Protein AF-A0A1G0WSA7-F1 (afdb_monomer_lite)

Structure (mmCIF, N/CA/C/O backbone):
data_AF-A0A1G0WSA7-F1
#
_entry.id   AF-A0A1G0WSA7-F1
#
loop_
_atom_site.group_PDB
_atom_site.id
_atom_site.type_symbol
_atom_site.label_atom_id
_atom_site.label_alt_id
_atom_site.label_comp_id
_atom_site.label_asym_id
_atom_site.label_entity_id
_atom_site.label_seq_id
_atom_site.pdbx_PDB_ins_code
_atom_site.Cartn_x
_atom_site.Cartn_y
_atom_site.Cartn_z
_atom_site.occupancy
_atom_site.B_iso_or_equiv
_atom_site.auth_seq_id
_atom_site.auth_comp_id
_atom_site.auth_asym_id
_atom_site.auth_atom_id
_atom_site.pdbx_PDB_model_num
ATOM 1 N N . MET A 1 1 ? 7.314 2.078 -15.693 1.00 56.00 1 MET A N 1
ATOM 2 C CA . MET A 1 1 ? 6.897 2.288 -14.286 1.00 56.00 1 MET A CA 1
ATOM 3 C C . MET A 1 1 ? 8.053 2.230 -13.290 1.00 56.00 1 MET A C 1
ATOM 5 O O . MET A 1 1 ? 8.166 3.134 -12.474 1.00 56.00 1 MET A O 1
ATOM 9 N N . THR A 1 2 ? 8.956 1.250 -13.371 1.00 63.16 2 THR A N 1
ATOM 10 C CA . THR A 1 2 ? 10.038 1.023 -12.385 1.00 63.16 2 THR A CA 1
ATOM 11 C C . THR A 1 2 ? 10.925 2.249 -12.120 1.00 63.16 2 THR A C 1
ATOM 13 O O . THR A 1 2 ? 11.218 2.570 -10.973 1.00 63.16 2 THR A O 1
ATOM 16 N N . LYS A 1 3 ? 11.268 3.026 -13.160 1.00 71.75 3 LYS A N 1
ATOM 17 C CA . LYS A 1 3 ? 12.038 4.280 -13.011 1.00 71.75 3 LYS A CA 1
ATOM 18 C C . LYS A 1 3 ? 11.320 5.344 -12.168 1.00 71.75 3 LYS A C 1
ATOM 20 O O . LYS A 1 3 ? 11.974 6.092 -11.448 1.00 71.75 3 LYS A O 1
ATOM 25 N N . GLN A 1 4 ? 9.991 5.430 -12.257 1.00 73.62 4 GLN A N 1
ATOM 26 C CA . GLN A 1 4 ? 9.212 6.384 -11.462 1.00 73.62 4 GLN A CA 1
ATOM 27 C C . GLN A 1 4 ? 9.167 5.943 -9.998 1.00 73.62 4 GLN A C 1
ATOM 29 O O . GLN A 1 4 ? 9.459 6.752 -9.123 1.00 73.62 4 GLN A O 1
ATOM 34 N N . ILE A 1 5 ? 8.903 4.657 -9.745 1.00 76.44 5 ILE A N 1
ATOM 35 C CA . ILE A 1 5 ? 8.913 4.058 -8.400 1.00 76.44 5 ILE A CA 1
ATOM 36 C C . ILE A 1 5 ? 10.255 4.316 -7.708 1.00 76.44 5 ILE A C 1
ATOM 38 O O . ILE A 1 5 ? 10.290 4.902 -6.628 1.00 76.44 5 ILE A O 1
ATOM 42 N N . SER A 1 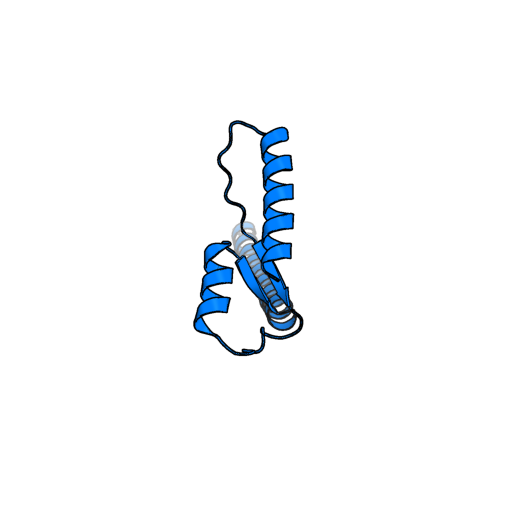6 ? 11.362 3.985 -8.377 1.00 77.19 6 SER A N 1
ATOM 43 C CA . SER A 1 6 ? 12.715 4.194 -7.854 1.00 77.19 6 SER A CA 1
ATOM 44 C C . SER A 1 6 ? 13.011 5.672 -7.560 1.00 77.19 6 SER A C 1
ATOM 46 O O . SER A 1 6 ? 13.583 6.001 -6.517 1.00 77.19 6 SER A O 1
ATOM 48 N N . LYS A 1 7 ? 12.550 6.597 -8.418 1.00 82.75 7 LYS A N 1
ATOM 49 C CA . LYS A 1 7 ? 12.702 8.046 -8.204 1.00 82.75 7 LYS A CA 1
ATOM 50 C C . LYS A 1 7 ? 11.956 8.520 -6.955 1.00 82.75 7 LYS A C 1
ATOM 52 O O . LYS A 1 7 ? 12.547 9.227 -6.139 1.00 82.75 7 LYS A O 1
ATOM 57 N N . TYR A 1 8 ? 10.688 8.139 -6.795 1.00 81.50 8 TYR A N 1
ATOM 58 C CA . TYR A 1 8 ? 9.888 8.536 -5.632 1.00 81.50 8 TYR A CA 1
ATOM 59 C C . TYR A 1 8 ? 10.406 7.903 -4.342 1.00 81.50 8 TYR A C 1
ATOM 61 O O . TYR A 1 8 ? 10.563 8.604 -3.344 1.00 81.50 8 TYR A O 1
ATOM 69 N N . ARG A 1 9 ? 10.771 6.617 -4.380 1.00 82.25 9 ARG A N 1
ATOM 70 C CA . ARG A 1 9 ? 11.392 5.911 -3.255 1.00 82.25 9 ARG A CA 1
ATOM 71 C C . ARG A 1 9 ? 12.686 6.591 -2.816 1.00 82.25 9 ARG A C 1
ATOM 73 O O . ARG A 1 9 ? 12.860 6.872 -1.636 1.00 82.25 9 ARG A O 1
ATOM 80 N N . SER A 1 10 ? 13.555 6.934 -3.766 1.00 84.12 10 SER A N 1
ATOM 81 C CA . SER A 1 10 ? 14.823 7.619 -3.485 1.00 84.12 10 SER A CA 1
ATOM 82 C C . SER A 1 10 ? 14.622 9.033 -2.933 1.00 84.12 10 SER A C 1
ATOM 84 O O . SER A 1 10 ? 15.364 9.467 -2.054 1.00 84.12 10 SER A O 1
ATOM 86 N N . ALA A 1 11 ? 13.633 9.776 -3.439 1.00 84.31 11 ALA A N 1
ATOM 87 C CA . ALA A 1 11 ? 13.310 11.107 -2.929 1.00 84.31 11 ALA A CA 1
ATOM 88 C C . ALA A 1 11 ? 12.781 11.043 -1.487 1.00 84.31 11 ALA A C 1
ATOM 90 O O . ALA A 1 11 ? 13.205 11.830 -0.637 1.00 84.31 11 ALA A O 1
ATOM 91 N N . LEU A 1 12 ? 11.907 10.075 -1.205 1.00 83.81 12 LEU A N 1
ATOM 92 C CA . LEU A 1 12 ? 11.357 9.845 0.125 1.00 83.81 12 LEU A CA 1
ATOM 93 C C . LEU A 1 12 ? 12.442 9.394 1.1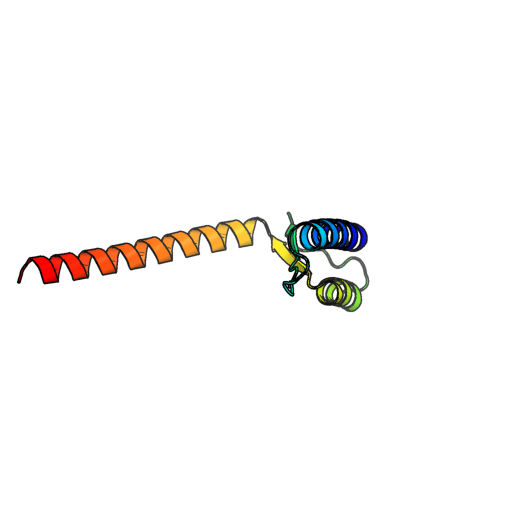11 1.00 83.81 12 LEU A C 1
ATOM 95 O O . LEU A 1 12 ? 12.533 9.949 2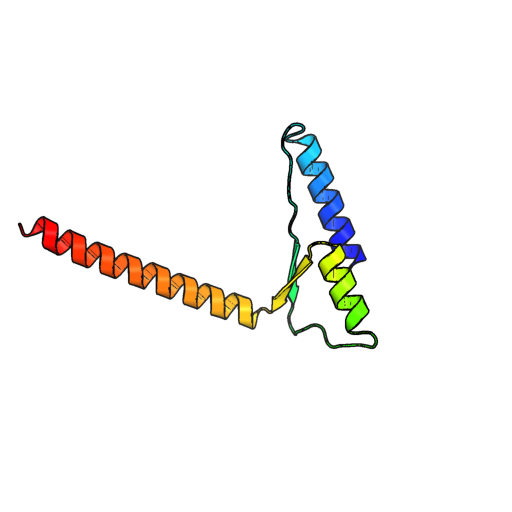.202 1.00 83.81 12 LEU A O 1
ATOM 99 N N . ASP A 1 13 ? 13.309 8.460 0.712 1.00 85.19 13 ASP A N 1
ATOM 100 C CA . ASP A 1 13 ? 14.450 8.011 1.516 1.00 85.19 13 ASP A CA 1
ATOM 101 C C . ASP A 1 13 ? 15.373 9.176 1.899 1.00 85.19 13 ASP A C 1
ATOM 103 O O . ASP A 1 13 ? 15.723 9.331 3.069 1.00 85.19 13 ASP A O 1
ATOM 107 N N . LYS A 1 14 ? 15.698 10.062 0.947 1.00 85.69 14 LYS A N 1
ATOM 108 C CA . LYS A 1 14 ? 16.490 11.272 1.223 1.00 85.69 14 LYS A CA 1
ATOM 109 C C . LYS A 1 14 ? 15.808 12.181 2.244 1.00 85.69 14 LYS A C 1
ATOM 111 O O . LYS A 1 14 ? 16.446 12.578 3.214 1.00 85.69 14 LYS A O 1
ATOM 116 N N . CYS A 1 15 ? 14.519 12.469 2.060 1.00 83.81 15 CYS A N 1
ATOM 117 C CA . CYS A 1 15 ? 13.751 13.312 2.980 1.00 83.81 15 CYS A CA 1
ATOM 118 C C . CYS A 1 15 ? 13.721 12.724 4.400 1.00 83.81 15 CYS A C 1
ATOM 120 O O . CYS A 1 15 ? 13.974 13.411 5.391 1.00 83.81 15 CYS A O 1
ATOM 122 N N . LEU A 1 16 ? 13.475 11.419 4.496 1.00 82.12 16 LEU A N 1
ATOM 123 C CA . LEU A 1 16 ? 13.414 10.702 5.759 1.00 82.12 16 LEU A CA 1
ATOM 124 C C . LEU A 1 16 ? 14.782 10.654 6.454 1.00 82.12 16 LEU A C 1
ATOM 126 O O . LEU A 1 16 ? 14.857 10.888 7.661 1.00 82.12 16 LEU A O 1
ATOM 130 N N . LYS A 1 17 ? 15.874 10.428 5.718 1.00 84.31 17 LYS A N 1
ATOM 131 C CA . LYS A 1 17 ? 17.240 10.485 6.265 1.00 84.31 17 LYS A CA 1
ATOM 132 C C . LYS A 1 17 ? 17.579 11.858 6.835 1.00 84.31 17 LYS A C 1
ATOM 134 O O . LYS A 1 17 ? 18.177 11.921 7.904 1.00 84.31 17 LYS A O 1
ATOM 139 N N . THR A 1 18 ? 17.156 12.934 6.173 1.00 84.31 18 THR A N 1
ATOM 140 C CA . THR A 1 18 ? 17.343 14.298 6.683 1.00 84.31 18 THR A CA 1
ATOM 141 C C . THR A 1 18 ? 16.550 14.546 7.966 1.00 84.31 18 THR A C 1
ATOM 143 O O . THR A 1 18 ? 17.090 15.123 8.903 1.00 84.31 18 THR A O 1
ATOM 146 N N . GLN A 1 19 ? 15.290 14.107 8.039 1.00 80.94 19 GLN A N 1
ATOM 147 C CA . GLN A 1 19 ? 14.434 14.413 9.192 1.00 80.94 19 GLN A CA 1
ATOM 148 C C . GLN A 1 19 ? 14.646 13.489 10.397 1.00 80.94 19 GLN A C 1
ATOM 150 O O . GLN A 1 19 ? 14.478 13.923 11.533 1.00 80.94 19 GLN A O 1
ATOM 155 N N . PHE A 1 20 ? 15.006 12.218 10.186 1.00 81.12 20 PHE A N 1
ATOM 156 C CA . PHE A 1 20 ? 15.307 11.312 11.300 1.00 81.12 20 PHE A CA 1
ATOM 157 C C . PHE A 1 20 ? 16.459 10.352 10.942 1.00 81.12 20 PHE A C 1
ATOM 159 O O . PHE A 1 20 ? 16.223 9.299 10.342 1.00 81.12 20 PHE A O 1
ATOM 166 N N . PRO A 1 21 ? 17.709 10.695 11.285 1.00 74.31 21 PRO A N 1
ATOM 167 C CA . PRO A 1 21 ? 18.893 9.964 10.827 1.00 74.31 21 PRO A CA 1
ATOM 168 C C . PRO A 1 21 ? 19.123 8.617 11.534 1.00 74.31 21 PRO A C 1
ATOM 170 O O . PRO A 1 21 ? 19.783 7.744 10.984 1.00 74.31 21 PRO A O 1
ATOM 173 N N . THR A 1 22 ? 18.565 8.414 12.728 1.00 75.25 22 THR A N 1
ATOM 174 C CA . THR A 1 22 ? 18.847 7.254 13.598 1.00 75.25 22 THR A CA 1
ATOM 175 C C . THR A 1 22 ? 17.822 6.119 13.527 1.00 75.25 22 THR A C 1
ATOM 177 O O . THR A 1 22 ? 18.003 5.101 14.189 1.00 75.25 22 THR A O 1
ATOM 180 N N . LYS A 1 23 ? 16.745 6.250 12.740 1.00 76.94 23 LYS A N 1
ATOM 181 C CA . LYS A 1 23 ? 15.711 5.205 12.615 1.00 76.94 23 LYS A CA 1
ATOM 182 C C . LYS A 1 23 ? 15.861 4.418 11.312 1.00 76.94 23 LYS A C 1
ATOM 184 O O . LYS A 1 23 ? 15.874 5.016 10.235 1.00 76.94 23 LYS A O 1
ATOM 189 N N . SER A 1 24 ? 15.899 3.085 11.406 1.00 70.25 24 SER A N 1
ATOM 190 C CA . SER A 1 24 ? 15.759 2.201 10.241 1.00 70.25 24 SER A CA 1
ATOM 191 C C . SER A 1 24 ? 14.357 2.338 9.660 1.00 70.25 24 SER A C 1
ATOM 193 O O . SER A 1 24 ? 13.383 2.387 10.415 1.00 70.25 24 SER A O 1
ATOM 195 N N . ARG A 1 25 ? 14.236 2.382 8.332 1.00 69.69 25 ARG A N 1
ATOM 196 C CA . ARG A 1 25 ? 12.939 2.537 7.669 1.00 69.69 25 ARG A CA 1
ATOM 197 C C . ARG A 1 25 ? 12.763 1.537 6.548 1.00 69.69 25 ARG A C 1
ATOM 199 O O . ARG A 1 25 ? 13.605 1.451 5.659 1.00 69.69 25 ARG A O 1
ATOM 206 N N . SER A 1 26 ? 11.636 0.843 6.581 1.00 76.38 26 SER A N 1
ATOM 207 C CA . SER A 1 26 ? 11.073 0.162 5.427 1.00 76.38 26 SER A CA 1
ATOM 208 C C . SER A 1 26 ? 10.236 1.171 4.642 1.00 76.38 26 SER A C 1
ATOM 210 O O . SER A 1 26 ? 9.362 1.834 5.198 1.00 76.38 26 SER A O 1
ATOM 212 N N . ILE A 1 27 ? 10.544 1.332 3.357 1.00 75.38 27 ILE A N 1
ATOM 213 C CA . ILE A 1 27 ? 9.699 2.081 2.426 1.00 75.38 27 ILE A CA 1
ATOM 214 C C . ILE A 1 27 ? 9.007 1.046 1.554 1.00 75.38 27 ILE A C 1
ATOM 216 O O . ILE A 1 27 ? 9.663 0.419 0.723 1.00 75.38 27 ILE A O 1
ATOM 220 N N . ASP A 1 28 ? 7.702 0.904 1.751 1.00 75.00 28 ASP A N 1
ATOM 221 C CA . ASP A 1 28 ? 6.838 0.112 0.887 1.00 75.00 28 ASP A CA 1
ATOM 222 C C . ASP A 1 28 ? 6.182 1.032 -0.139 1.00 75.00 28 ASP A C 1
ATOM 224 O O . ASP A 1 28 ? 5.712 2.125 0.192 1.00 75.00 28 ASP A O 1
ATOM 228 N N . VAL A 1 29 ? 6.157 0.602 -1.398 1.00 77.06 29 VAL A N 1
ATOM 229 C CA . VAL A 1 29 ? 5.516 1.360 -2.475 1.00 77.06 29 VAL A CA 1
ATOM 230 C C . VAL A 1 29 ? 4.276 0.605 -2.930 1.00 77.06 29 VAL A C 1
ATOM 232 O O . VAL A 1 29 ? 4.350 -0.567 -3.283 1.00 77.06 29 VAL A O 1
ATOM 235 N N . ILE A 1 30 ? 3.125 1.275 -2.941 1.00 79.88 30 ILE A N 1
ATOM 236 C CA . ILE A 1 30 ? 1.877 0.713 -3.466 1.00 79.88 30 ILE A CA 1
ATOM 237 C C . ILE A 1 30 ? 1.464 1.535 -4.684 1.00 79.88 30 ILE A C 1
ATOM 239 O O . ILE A 1 30 ? 1.211 2.734 -4.585 1.00 79.88 30 ILE A O 1
ATOM 243 N N . CYS A 1 31 ? 1.428 0.897 -5.849 1.00 78.25 31 CYS A N 1
ATOM 244 C CA . CYS A 1 31 ? 0.984 1.502 -7.097 1.00 78.25 31 CYS A CA 1
ATOM 245 C C . CYS A 1 31 ? -0.515 1.262 -7.288 1.00 78.25 31 CYS A C 1
ATOM 247 O O . CYS A 1 31 ? -0.955 0.116 -7.339 1.00 78.25 31 CYS A O 1
ATOM 249 N N . ILE A 1 32 ? -1.289 2.337 -7.429 1.00 80.62 32 ILE A N 1
ATOM 250 C CA . ILE A 1 32 ? -2.724 2.252 -7.718 1.00 80.62 32 ILE A CA 1
ATOM 251 C C . ILE A 1 32 ? -2.918 2.335 -9.232 1.00 80.62 32 ILE A C 1
ATOM 253 O O . ILE A 1 32 ? -2.427 3.273 -9.863 1.00 80.62 32 ILE A O 1
ATOM 257 N N . LEU A 1 33 ? -3.599 1.348 -9.814 1.00 81.19 33 LEU A N 1
ATOM 258 C CA . LEU A 1 33 ? -3.764 1.205 -11.263 1.00 81.19 33 LEU A CA 1
ATOM 259 C C . LEU A 1 33 ? -5.245 1.162 -11.679 1.00 81.19 33 LEU A C 1
ATOM 261 O O . LEU A 1 33 ? -6.085 0.619 -10.968 1.00 81.19 33 LEU A O 1
ATOM 265 N N . GLY A 1 34 ? -5.552 1.716 -12.859 1.00 74.38 34 GLY A N 1
ATOM 266 C CA . GLY A 1 34 ? -6.880 1.656 -13.502 1.00 74.38 34 GLY A CA 1
ATOM 267 C C . GLY A 1 34 ? -7.282 0.253 -13.939 1.00 74.38 34 GLY A C 1
ATOM 268 O O . GLY A 1 34 ? -8.430 -0.146 -13.813 1.00 74.38 34 GLY A O 1
ATOM 269 N N . THR A 1 35 ? -6.310 -0.503 -14.421 1.00 71.38 35 THR A N 1
ATOM 270 C CA . THR A 1 35 ? -6.462 -1.878 -14.879 1.00 71.38 35 THR A CA 1
ATOM 271 C C . THR A 1 35 ? -5.256 -2.676 -14.400 1.00 71.38 35 THR A C 1
ATOM 273 O O . THR A 1 35 ? -4.192 -2.088 -14.157 1.00 71.38 35 THR A O 1
ATOM 276 N N . PRO A 1 36 ? -5.390 -4.003 -14.220 1.00 67.88 36 PRO A N 1
ATOM 277 C CA . PRO A 1 36 ? -4.232 -4.834 -13.940 1.00 67.88 36 PRO A CA 1
ATOM 278 C C . PRO A 1 36 ? -3.194 -4.626 -15.052 1.00 67.88 36 PRO A C 1
ATOM 280 O O . PRO A 1 36 ? -3.578 -4.443 -16.213 1.00 67.88 36 PRO A O 1
ATOM 283 N N . PRO A 1 37 ? -1.893 -4.606 -14.717 1.00 66.00 37 PRO A N 1
ATOM 284 C CA . PRO A 1 37 ? -0.859 -4.432 -15.723 1.00 66.00 37 PRO A CA 1
ATOM 285 C C . PRO A 1 37 ? -1.006 -5.554 -16.755 1.00 66.00 37 PRO A C 1
ATOM 287 O O . PRO A 1 37 ? -0.833 -6.725 -16.423 1.00 66.00 37 PRO A O 1
ATOM 290 N N . MET A 1 38 ? -1.389 -5.207 -17.989 1.00 58.34 38 MET A N 1
ATOM 291 C CA . MET A 1 38 ? -1.482 -6.194 -19.061 1.00 58.34 38 MET A CA 1
ATOM 292 C C . MET A 1 38 ? -0.082 -6.762 -19.316 1.00 58.34 38 MET A C 1
ATOM 294 O O . MET A 1 38 ? 0.877 -5.981 -19.355 1.00 58.34 38 MET A O 1
ATOM 298 N N . PRO A 1 39 ? 0.056 -8.087 -19.488 1.00 55.25 39 PRO A N 1
ATOM 299 C CA . PRO A 1 39 ? 1.330 -8.712 -19.800 1.00 55.25 39 PRO A CA 1
ATOM 300 C C . PRO A 1 39 ? 1.711 -8.349 -21.237 1.00 55.25 39 PRO A C 1
ATOM 302 O O . PRO A 1 39 ? 1.445 -9.078 -22.185 1.00 55.25 39 PRO A O 1
ATOM 305 N N . ILE A 1 40 ? 2.307 -7.175 -21.413 1.00 56.78 40 ILE A N 1
ATOM 306 C CA . ILE A 1 40 ? 3.078 -6.865 -22.609 1.00 56.78 40 ILE A CA 1
ATOM 307 C C . ILE A 1 40 ? 4.402 -7.596 -22.395 1.00 56.78 40 ILE A C 1
ATOM 309 O O . ILE A 1 40 ? 5.175 -7.161 -21.548 1.00 56.78 40 ILE A O 1
ATOM 313 N N . GLU A 1 41 ? 4.546 -8.744 -23.066 1.00 51.31 41 GLU A N 1
ATOM 314 C CA . GLU A 1 41 ? 5.769 -9.533 -23.309 1.00 51.31 41 GLU A CA 1
ATOM 315 C C . GLU A 1 41 ? 6.815 -9.516 -22.160 1.00 51.31 41 GLU A C 1
ATOM 317 O O . GLU A 1 41 ? 7.489 -8.517 -21.942 1.00 51.31 41 GLU A O 1
ATOM 322 N N . ASP A 1 42 ? 6.989 -10.650 -21.461 1.00 55.78 42 ASP A N 1
ATOM 323 C CA . ASP A 1 42 ? 7.823 -10.890 -20.250 1.00 55.78 42 ASP A CA 1
ATOM 324 C C . ASP A 1 42 ? 7.142 -10.685 -18.875 1.00 55.78 42 ASP A C 1
ATOM 326 O O . ASP A 1 42 ? 7.567 -9.909 -18.010 1.00 55.78 42 ASP A O 1
ATOM 330 N N . GLU A 1 43 ? 6.116 -11.501 -18.620 1.00 56.34 43 GLU A N 1
ATOM 331 C CA . GLU A 1 43 ? 5.442 -11.676 -17.322 1.00 56.34 43 GLU A CA 1
ATOM 332 C C . GLU A 1 43 ? 6.387 -11.955 -16.122 1.00 56.34 43 GLU A C 1
ATOM 334 O O . GLU A 1 43 ? 6.225 -11.299 -15.086 1.00 56.34 43 GLU A O 1
ATOM 339 N N . PRO A 1 44 ? 7.419 -12.825 -16.211 1.00 59.59 44 PRO A N 1
ATOM 340 C CA . PRO A 1 44 ? 8.264 -13.134 -15.052 1.00 59.59 44 PRO A CA 1
ATOM 341 C C . PRO A 1 44 ? 9.100 -11.929 -14.611 1.00 59.59 44 PRO A C 1
ATOM 343 O O . PRO A 1 44 ? 9.244 -11.654 -13.420 1.00 59.59 44 PRO A O 1
ATOM 346 N N . ARG A 1 45 ? 9.596 -11.161 -15.587 1.00 58.62 45 ARG A N 1
ATOM 347 C CA . ARG A 1 45 ? 10.550 -10.069 -15.381 1.00 58.62 45 ARG A CA 1
ATOM 348 C C . ARG A 1 45 ? 9.884 -8.836 -14.785 1.00 58.62 45 ARG A C 1
ATOM 350 O O . ARG A 1 45 ? 10.457 -8.187 -13.918 1.00 58.62 45 ARG A O 1
ATOM 357 N N . ASN A 1 46 ? 8.658 -8.524 -15.201 1.00 58.53 46 ASN A N 1
ATOM 358 C CA . ASN A 1 46 ? 7.910 -7.385 -14.663 1.00 58.53 46 ASN A CA 1
ATOM 359 C C . ASN A 1 46 ? 7.461 -7.615 -13.212 1.00 58.53 46 ASN A C 1
ATOM 361 O O . ASN A 1 46 ? 7.539 -6.698 -12.391 1.00 58.53 46 ASN A O 1
ATOM 365 N N . ILE A 1 47 ? 7.055 -8.842 -12.872 1.00 60.12 47 ILE A N 1
ATOM 366 C CA . ILE A 1 47 ? 6.711 -9.222 -11.495 1.00 60.12 47 ILE A CA 1
ATOM 367 C C . ILE A 1 47 ? 7.968 -9.247 -10.614 1.00 60.12 47 ILE A C 1
ATOM 369 O O . ILE A 1 47 ? 7.931 -8.738 -9.492 1.00 60.12 47 ILE A O 1
ATOM 373 N N . GLU A 1 48 ? 9.093 -9.765 -11.118 1.00 61.06 48 GLU A N 1
ATOM 374 C CA . GLU A 1 48 ? 10.386 -9.688 -10.426 1.00 61.06 48 GLU A CA 1
ATOM 375 C C . GLU A 1 48 ? 10.844 -8.250 -10.203 1.00 61.06 48 GLU A C 1
ATOM 377 O O . GLU A 1 48 ? 11.284 -7.932 -9.106 1.00 61.06 48 GLU A O 1
ATOM 382 N N . LEU A 1 49 ? 10.700 -7.358 -11.185 1.00 59.88 49 LEU A N 1
ATOM 383 C CA . LEU A 1 49 ? 11.089 -5.950 -11.055 1.00 59.88 49 LEU A CA 1
ATOM 384 C C . LEU A 1 49 ? 10.225 -5.191 -10.039 1.00 59.88 49 LEU A C 1
ATOM 386 O O . LEU A 1 49 ? 10.734 -4.327 -9.327 1.00 59.88 49 LEU A O 1
ATOM 390 N N . LEU A 1 50 ? 8.932 -5.514 -9.942 1.00 60.88 50 LEU A N 1
ATOM 391 C CA . LEU A 1 50 ? 8.050 -4.964 -8.908 1.00 60.88 50 LEU A CA 1
ATOM 392 C C . LEU A 1 50 ? 8.415 -5.505 -7.520 1.00 60.88 50 LEU A C 1
ATOM 394 O O . LEU A 1 50 ? 8.531 -4.729 -6.572 1.00 60.88 50 LEU A O 1
ATOM 398 N N . ARG A 1 51 ? 8.690 -6.812 -7.402 1.00 61.56 51 ARG A N 1
ATOM 399 C CA . ARG A 1 51 ? 9.173 -7.423 -6.152 1.00 61.56 51 ARG A CA 1
ATOM 400 C C . ARG A 1 51 ? 10.543 -6.886 -5.730 1.00 61.56 51 ARG A C 1
ATOM 402 O O . ARG A 1 51 ? 10.742 -6.632 -4.547 1.00 61.56 51 ARG A O 1
ATOM 409 N N . ALA A 1 52 ? 11.455 -6.668 -6.677 1.00 59.16 52 ALA A N 1
ATOM 410 C CA . ALA A 1 52 ? 12.800 -6.142 -6.441 1.00 59.16 52 ALA A CA 1
ATOM 411 C C . ALA A 1 52 ? 12.789 -4.708 -5.885 1.00 59.16 52 ALA A C 1
ATOM 413 O O . ALA A 1 52 ? 13.699 -4.319 -5.156 1.00 59.16 52 ALA A O 1
ATOM 414 N N . GLU A 1 53 ? 11.743 -3.932 -6.180 1.00 59.00 53 GLU A N 1
ATOM 415 C CA . GLU A 1 53 ? 11.549 -2.574 -5.658 1.00 59.00 53 GLU A CA 1
ATOM 416 C C . GLU A 1 53 ? 10.621 -2.511 -4.430 1.00 59.00 53 GLU A C 1
ATOM 418 O O . GLU A 1 53 ? 10.214 -1.418 -4.032 1.00 59.00 53 GLU A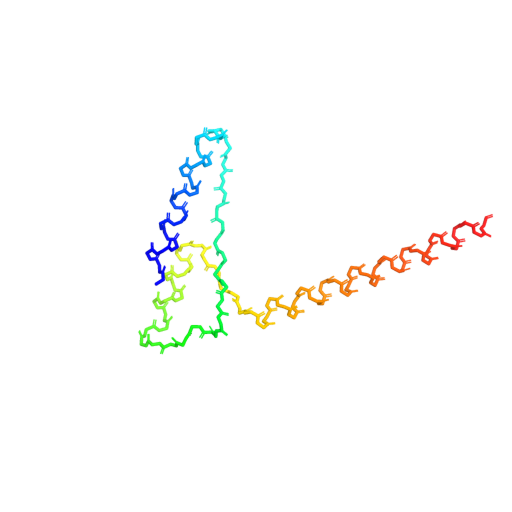 O 1
ATOM 423 N N . SER A 1 54 ? 10.272 -3.656 -3.821 1.00 59.12 54 SER A N 1
ATOM 424 C CA . SER A 1 54 ? 9.258 -3.754 -2.753 1.00 59.12 54 SER A CA 1
ATOM 425 C C . SER A 1 54 ? 7.933 -3.073 -3.125 1.00 59.12 54 SER A C 1
ATOM 427 O O . SER A 1 54 ? 7.239 -2.508 -2.276 1.00 59.12 54 SER A O 1
ATOM 429 N N . ALA A 1 55 ? 7.586 -3.096 -4.412 1.00 64.62 55 ALA A N 1
ATOM 430 C CA . ALA A 1 55 ? 6.409 -2.437 -4.939 1.00 64.62 55 ALA A CA 1
ATOM 431 C C . ALA A 1 55 ? 5.269 -3.444 -5.118 1.00 64.62 55 ALA A C 1
ATOM 433 O O . ALA A 1 55 ? 5.402 -4.450 -5.817 1.00 64.62 55 ALA A O 1
ATOM 434 N N . ARG A 1 56 ? 4.124 -3.164 -4.496 1.00 71.69 56 ARG A N 1
ATOM 435 C CA . ARG A 1 56 ? 2.861 -3.880 -4.726 1.00 71.69 56 ARG A CA 1
ATOM 436 C C . ARG A 1 56 ? 1.976 -3.040 -5.636 1.00 71.69 56 ARG A C 1
ATOM 438 O O . ARG A 1 56 ? 2.112 -1.819 -5.666 1.00 71.69 56 ARG A O 1
ATOM 445 N N . TYR A 1 57 ? 1.061 -3.670 -6.361 1.00 75.94 57 TYR A N 1
ATOM 446 C CA . TYR A 1 57 ? 0.016 -2.948 -7.080 1.00 75.94 57 TYR A CA 1
ATOM 447 C C . TYR A 1 57 ? -1.357 -3.321 -6.528 1.00 75.94 57 TYR A C 1
ATOM 449 O O . TYR A 1 57 ? -1.557 -4.431 -6.041 1.00 75.94 57 TYR A O 1
ATOM 457 N N . ILE A 1 58 ? -2.287 -2.380 -6.608 1.00 80.94 58 ILE A N 1
ATOM 458 C CA . ILE A 1 58 ? -3.706 -2.586 -6.333 1.00 80.94 58 ILE A CA 1
ATOM 459 C C . ILE A 1 58 ? -4.500 -1.845 -7.405 1.00 80.94 58 ILE A C 1
ATOM 461 O O . ILE A 1 58 ? -4.070 -0.794 -7.886 1.00 80.94 58 ILE A O 1
ATOM 465 N N . THR A 1 59 ? -5.631 -2.398 -7.829 1.00 84.69 59 THR A N 1
ATOM 466 C CA . THR A 1 59 ? -6.512 -1.684 -8.761 1.00 84.69 59 THR A CA 1
ATOM 467 C C . THR A 1 59 ? -7.452 -0.755 -8.000 1.00 84.69 59 THR A C 1
ATOM 469 O O . THR A 1 59 ? -7.702 -0.974 -6.813 1.00 84.69 59 THR A O 1
ATOM 472 N N . TYR A 1 60 ? -7.987 0.275 -8.660 1.00 81.56 60 TYR A N 1
ATOM 473 C CA . TYR A 1 60 ? -8.998 1.135 -8.034 1.00 81.56 60 TYR A CA 1
ATOM 474 C C . TYR A 1 60 ? -10.209 0.334 -7.547 1.00 81.56 60 TYR A C 1
ATOM 476 O O . TYR A 1 60 ? -10.642 0.533 -6.415 1.00 81.56 60 TYR A O 1
ATOM 484 N N . ASP A 1 61 ? -10.698 -0.610 -8.349 1.00 80.75 61 ASP A N 1
ATOM 485 C CA . ASP A 1 61 ? -11.863 -1.425 -7.995 1.00 80.75 61 ASP A CA 1
ATOM 486 C C . ASP A 1 61 ? -11.603 -2.278 -6.750 1.00 80.75 61 ASP A C 1
ATOM 488 O O . ASP A 1 61 ? -12.424 -2.311 -5.828 1.00 80.75 61 ASP A O 1
ATOM 492 N N . THR A 1 62 ? -10.431 -2.921 -6.685 1.00 84.06 62 THR A N 1
ATOM 493 C CA . THR A 1 62 ? -10.012 -3.696 -5.510 1.00 84.06 62 THR A CA 1
ATOM 494 C C . THR A 1 62 ? -9.890 -2.796 -4.284 1.00 84.06 62 THR A C 1
ATOM 496 O O . THR A 1 62 ? -10.468 -3.105 -3.247 1.00 84.06 62 THR A O 1
ATOM 499 N N . LEU A 1 63 ? -9.206 -1.653 -4.408 1.00 84.38 63 LEU A N 1
ATOM 500 C CA . LEU A 1 63 ? -9.000 -0.722 -3.299 1.00 84.38 63 LEU A CA 1
ATOM 501 C C . LEU A 1 63 ? -10.328 -0.205 -2.735 1.00 84.38 63 LEU A C 1
ATOM 503 O O . LEU A 1 63 ? -10.511 -0.179 -1.518 1.00 84.38 63 LEU A O 1
ATOM 507 N N . ILE A 1 64 ? -11.256 0.199 -3.605 1.00 83.38 64 ILE A N 1
ATOM 508 C CA . ILE A 1 64 ? -12.579 0.697 -3.207 1.00 83.38 64 ILE A CA 1
ATOM 509 C C . ILE A 1 64 ? -13.367 -0.413 -2.508 1.00 83.38 64 ILE A C 1
ATOM 511 O O . ILE A 1 64 ? -13.907 -0.192 -1.424 1.00 83.38 64 ILE A O 1
ATOM 515 N N . THR A 1 65 ? -13.394 -1.613 -3.088 1.00 86.88 65 THR A N 1
ATOM 516 C CA . THR A 1 65 ? -14.141 -2.753 -2.540 1.00 86.88 65 THR A CA 1
ATOM 517 C C . THR A 1 65 ? -13.605 -3.173 -1.173 1.00 86.88 65 THR A C 1
ATOM 519 O O . THR A 1 65 ? -14.374 -3.291 -0.217 1.00 86.88 65 THR A O 1
ATOM 522 N N . GLU A 1 66 ? -12.289 -3.350 -1.047 1.00 87.00 66 GLU A N 1
ATOM 523 C CA . GLU A 1 66 ? -11.645 -3.722 0.215 1.00 87.00 66 GLU A CA 1
ATOM 524 C C . GLU A 1 66 ? -11.818 -2.640 1.285 1.00 87.00 66 GLU A C 1
ATOM 526 O O . GLU A 1 66 ? -12.117 -2.963 2.435 1.00 87.00 66 GLU A O 1
ATOM 531 N N . SER A 1 67 ? -11.718 -1.358 0.915 1.00 81.75 67 SER A N 1
ATOM 532 C CA . SER A 1 67 ? -11.951 -0.252 1.852 1.00 81.75 67 SER A CA 1
ATOM 533 C C . SER A 1 67 ? -13.386 -0.261 2.374 1.00 81.75 67 SER A C 1
ATOM 535 O O . SER A 1 67 ? -13.600 -0.180 3.581 1.00 81.75 67 SER A O 1
ATOM 537 N N . ILE A 1 68 ? -14.377 -0.410 1.487 1.00 83.88 68 ILE A N 1
ATOM 538 C CA . ILE A 1 68 ? -15.793 -0.471 1.874 1.00 83.88 68 ILE A CA 1
ATOM 539 C C . ILE A 1 68 ? -16.048 -1.652 2.813 1.00 83.88 68 ILE A C 1
ATOM 541 O O . ILE A 1 68 ? -16.749 -1.494 3.812 1.00 83.88 68 ILE A O 1
ATOM 545 N N . ASN A 1 69 ? -15.484 -2.822 2.517 1.00 83.88 69 ASN A N 1
ATOM 546 C CA . ASN A 1 69 ? -15.640 -4.000 3.367 1.00 83.88 69 ASN A CA 1
ATOM 547 C C . ASN A 1 69 ? -14.977 -3.801 4.734 1.00 83.88 69 ASN A C 1
ATOM 549 O O . ASN A 1 69 ? -15.611 -4.057 5.751 1.00 83.88 69 ASN A O 1
ATOM 553 N N . SER A 1 70 ? -13.770 -3.235 4.776 1.00 79.69 70 SER A N 1
ATOM 554 C CA . SER A 1 70 ? -13.088 -2.896 6.030 1.00 79.69 70 SER A CA 1
ATOM 555 C C . SER A 1 70 ? -13.913 -1.928 6.891 1.00 79.69 70 SER A C 1
ATOM 557 O O . SER A 1 70 ? -14.056 -2.125 8.099 1.00 79.69 70 SER A O 1
ATOM 559 N N . TYR A 1 71 ? -14.546 -0.925 6.271 1.00 78.12 71 TYR A N 1
ATOM 560 C CA . TYR A 1 71 ? -15.462 -0.024 6.973 1.00 78.12 71 TYR A CA 1
ATOM 561 C C . TYR A 1 71 ? -16.713 -0.736 7.491 1.00 78.12 71 TYR A C 1
ATOM 563 O O . TYR A 1 71 ? -17.133 -0.477 8.619 1.00 78.12 71 TYR A O 1
ATOM 571 N N . LYS A 1 72 ? -17.308 -1.637 6.703 1.00 79.12 72 LYS A N 1
ATOM 572 C CA . LYS A 1 72 ? -18.459 -2.437 7.147 1.00 79.12 72 LYS A CA 1
ATOM 573 C C . LYS A 1 72 ? -18.099 -3.314 8.342 1.00 79.12 72 LYS A C 1
ATOM 575 O O . LYS A 1 72 ? -18.846 -3.322 9.315 1.00 79.12 72 LYS A O 1
ATOM 580 N N . ASP A 1 73 ? -16.953 -3.984 8.298 1.00 84.56 73 ASP A N 1
ATOM 581 C CA . ASP A 1 73 ? -16.478 -4.842 9.384 1.00 84.56 73 ASP A CA 1
ATOM 582 C C . ASP A 1 73 ? -16.199 -4.036 10.654 1.00 84.56 73 ASP A C 1
ATOM 584 O O . ASP A 1 73 ? -16.563 -4.452 11.755 1.00 84.56 73 ASP A O 1
ATOM 588 N N . TYR A 1 74 ? -15.586 -2.858 10.512 1.00 79.62 74 TYR A N 1
ATOM 589 C CA . TYR A 1 74 ? -15.365 -1.943 11.627 1.00 79.62 74 TYR A CA 1
ATOM 590 C C . TYR A 1 74 ? -16.688 -1.507 12.275 1.00 79.62 74 TYR A C 1
ATOM 592 O O . TYR A 1 74 ? -16.837 -1.604 13.493 1.00 79.62 74 TYR A O 1
ATOM 600 N N . LEU A 1 75 ? -17.667 -1.085 11.468 1.00 77.12 75 LEU A N 1
ATOM 601 C CA . LEU A 1 75 ? -18.987 -0.676 11.957 1.00 77.12 75 LEU A CA 1
ATOM 602 C C . LEU A 1 75 ? -19.758 -1.842 12.589 1.00 77.12 75 LEU A C 1
ATOM 604 O O . LEU A 1 75 ? -20.425 -1.651 13.605 1.00 77.12 75 LEU A O 1
ATOM 608 N N . GLY A 1 76 ? -19.642 -3.048 12.027 1.00 80.00 76 GLY A N 1
ATOM 609 C CA . GLY A 1 76 ? -20.215 -4.268 12.596 1.00 80.00 76 GLY A CA 1
ATOM 610 C C . GLY A 1 76 ? -19.665 -4.552 13.992 1.00 80.00 76 GLY A C 1
ATOM 611 O O . GLY A 1 76 ? -20.432 -4.666 14.945 1.00 80.00 76 GLY A O 1
ATOM 612 N N . LYS A 1 77 ? -18.336 -4.542 14.143 1.00 80.25 77 LYS A N 1
ATOM 613 C CA . LYS A 1 77 ? -17.671 -4.726 15.444 1.00 80.25 77 LYS A CA 1
ATOM 614 C C . LYS A 1 77 ? -18.040 -3.639 16.449 1.00 80.25 77 LYS A C 1
ATOM 616 O O . LYS A 1 77 ? -18.235 -3.925 17.625 1.00 80.25 77 LYS A O 1
ATOM 621 N N . GLN A 1 78 ? -18.159 -2.389 16.004 1.00 75.00 78 GLN A N 1
ATOM 622 C CA . GLN A 1 78 ? -18.564 -1.289 16.878 1.00 75.00 78 GLN A CA 1
ATOM 623 C C . GLN A 1 78 ? -20.003 -1.462 17.385 1.00 75.00 78 GLN A C 1
ATOM 625 O O . GLN A 1 78 ? -20.296 -1.141 18.537 1.00 75.00 78 GLN A O 1
ATOM 630 N N . LYS A 1 79 ? -20.895 -2.009 16.553 1.00 74.88 79 LYS A N 1
ATOM 631 C CA . LYS A 1 79 ? -22.268 -2.324 16.950 1.00 74.88 79 LYS A CA 1
ATOM 632 C C . LYS A 1 79 ? -22.316 -3.444 17.994 1.00 74.88 79 LYS A C 1
ATOM 634 O O . LYS A 1 79 ? -22.984 -3.273 19.007 1.00 74.88 79 LYS A O 1
ATOM 639 N N . GLU A 1 80 ? -21.563 -4.525 17.795 1.00 74.75 80 GLU A N 1
ATOM 640 C CA . GLU A 1 80 ? -21.452 -5.625 18.769 1.00 74.75 80 GLU A CA 1
ATOM 641 C C . GLU A 1 80 ? -20.906 -5.144 20.125 1.00 74.75 80 GLU A C 1
ATOM 643 O O . GLU A 1 80 ? -21.423 -5.514 21.179 1.00 74.75 80 GLU A O 1
ATOM 648 N N . ILE A 1 81 ? -19.900 -4.262 20.112 1.00 73.06 81 ILE A N 1
ATOM 649 C CA . ILE A 1 81 ? -19.350 -3.651 21.332 1.00 73.06 81 ILE A CA 1
ATOM 650 C C . ILE A 1 81 ? -20.411 -2.809 22.053 1.00 73.06 81 ILE A C 1
ATOM 652 O O . ILE A 1 81 ? -20.553 -2.918 23.270 1.00 73.06 81 ILE A O 1
ATOM 656 N N . ASN A 1 82 ? -21.178 -1.996 21.323 1.00 65.50 82 ASN A N 1
ATOM 657 C CA . ASN A 1 82 ? -22.248 -1.191 21.917 1.00 65.50 82 ASN A CA 1
ATOM 658 C C . ASN A 1 82 ? -23.363 -2.062 22.518 1.00 65.50 82 ASN A C 1
ATOM 660 O O . ASN A 1 82 ? -23.885 -1.735 23.583 1.00 65.50 82 ASN A O 1
ATOM 664 N N . GLU A 1 83 ? -23.712 -3.178 21.875 1.00 75.12 83 GLU A N 1
ATOM 665 C CA . GLU A 1 83 ? -24.688 -4.135 22.408 1.00 75.12 83 GLU A CA 1
ATOM 666 C C . GLU A 1 83 ? -24.190 -4.768 23.719 1.00 75.12 83 GLU A C 1
ATOM 668 O O . GLU A 1 83 ? -24.935 -4.797 24.700 1.00 75.12 83 GLU A O 1
ATOM 673 N N . LEU A 1 84 ? -22.917 -5.171 23.794 1.00 67.50 84 LEU A N 1
ATOM 674 C CA . LEU A 1 84 ? -22.302 -5.685 25.026 1.00 67.50 84 LEU A CA 1
ATOM 675 C C . LEU A 1 84 ? -22.293 -4.653 26.165 1.00 67.50 84 LEU A C 1
ATOM 677 O O . LEU A 1 84 ? -22.656 -4.989 27.293 1.00 67.50 84 LEU A O 1
ATOM 681 N N . ILE A 1 85 ? -21.923 -3.400 25.877 1.00 69.38 85 ILE A N 1
ATOM 682 C CA . ILE A 1 85 ? -21.944 -2.306 26.864 1.00 69.38 85 ILE A CA 1
ATOM 683 C C . ILE A 1 85 ? -23.368 -2.086 27.384 1.00 69.38 85 ILE A C 1
ATOM 685 O O . ILE A 1 85 ? -23.565 -1.985 28.591 1.00 69.38 85 ILE A O 1
ATOM 689 N N . SER A 1 86 ? -24.372 -2.109 26.504 1.00 75.62 86 SER A N 1
ATOM 690 C CA . SER A 1 86 ? -25.772 -1.911 26.903 1.00 75.62 86 SER A CA 1
ATOM 691 C C . SER A 1 86 ? -26.312 -3.002 27.839 1.00 75.62 86 SER A C 1
ATOM 693 O O . SER A 1 86 ? -27.217 -2.745 28.632 1.00 75.62 86 SER A O 1
ATOM 695 N N . ILE A 1 87 ? -25.769 -4.223 27.761 1.00 77.88 87 ILE A N 1
ATOM 696 C CA . ILE A 1 87 ? -26.097 -5.318 28.685 1.00 77.88 87 ILE A CA 1
ATOM 697 C C . ILE A 1 87 ? -25.414 -5.090 30.036 1.00 77.88 87 ILE A C 1
ATOM 699 O O . ILE A 1 87 ? -26.051 -5.284 31.066 1.00 77.88 87 ILE A O 1
ATOM 703 N N . ILE A 1 88 ? -24.150 -4.653 30.034 1.00 68.69 88 ILE A N 1
ATOM 704 C CA . ILE A 1 88 ? -23.398 -4.338 31.259 1.00 68.69 88 ILE A CA 1
ATOM 705 C C . ILE A 1 88 ? -24.056 -3.184 32.025 1.00 68.69 88 ILE A C 1
ATOM 707 O O . ILE A 1 88 ? -24.187 -3.271 33.236 1.00 68.69 88 ILE A O 1
ATOM 711 N N . GLU A 1 89 ? -24.522 -2.137 31.339 1.00 70.56 89 GLU A N 1
ATOM 712 C CA . GLU A 1 89 ? -25.210 -0.993 31.965 1.00 70.56 89 GLU A CA 1
ATOM 713 C C . GLU A 1 89 ? -26.593 -1.335 32.550 1.00 70.56 89 GLU A C 1
ATOM 715 O O . GLU A 1 89 ? -27.170 -0.536 33.287 1.00 70.56 89 GLU A O 1
ATOM 720 N N . ARG A 1 90 ? -27.156 -2.499 32.205 1.00 69.00 90 ARG A N 1
ATOM 721 C CA . ARG A 1 90 ? -28.458 -2.975 32.700 1.00 69.00 90 ARG A CA 1
ATOM 722 C C . ARG A 1 90 ? -28.359 -3.877 33.935 1.00 69.00 90 ARG A C 1
ATOM 724 O O . ARG A 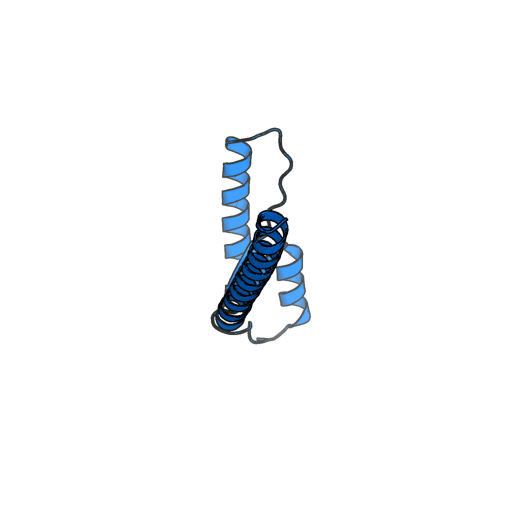1 90 ? -29.403 -4.328 34.411 1.00 69.00 90 ARG A O 1
ATOM 731 N N . ILE A 1 91 ? -27.149 -4.154 34.415 1.00 51.44 91 ILE A N 1
ATOM 732 C CA . ILE A 1 91 ? -26.857 -4.907 35.645 1.00 51.44 91 ILE A CA 1
ATOM 733 C C . ILE A 1 91 ? -26.439 -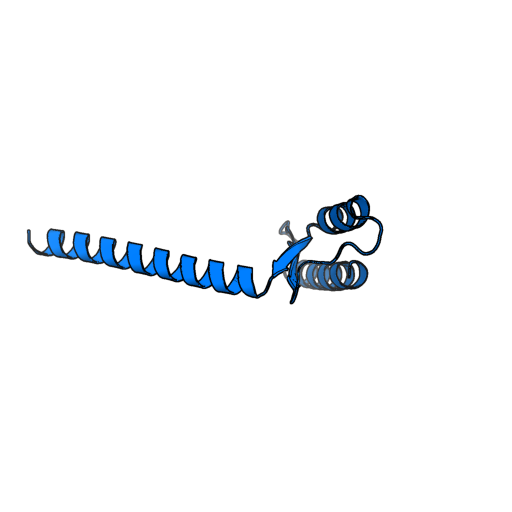3.914 36.728 1.00 51.44 91 ILE A C 1
ATOM 735 O O . ILE A 1 91 ? -26.940 -4.065 37.864 1.00 51.44 91 ILE A O 1
#

pLDDT: mean 73.49, std 9.71, range [51.31, 87.0]

Foldseek 3Di:
DLVVLVVVQVVVVVVCCVVPVPDDDDDAAEAEAQDDPPPPDDPPVVVVSCVVSNYHYDYPVRVVVVVVVVVVVVVVVVVVVVVVVVVVVVD

Secondary structure (DSSP, 8-state):
-HHHHHHHHHHHHHHHHHH-TTS-----EEEEESS-----S-HHHHHHHHHHTTEEEEEHHHHHHHHHHHHHHHHHHHHHHHHHHHHHTT-

Radius of gyration: 20.75 Å; chains: 1; bounding box: 47×28×59 Å

Sequence (91 aa):
MTKQISKYRSALDKCLKTQFPTKSRSIDVICILGTPPMPIEDEPRNIELLRAESARYITYDTLITESINSYKDYLGKQKEINELISIIERI